Protein AF-A0A945JKQ5-F1 (afdb_monomer_lite)

Secondary structure (DSSP, 8-state):
----GGG---HHHHHHHTTTS-GGGSPPPHHHHTTTS-EEE--HHHHHHHHTT--EESB-GGG-BSS--TT--TT-EEEEEETTEEEEEEEEETTEEEEEEE---

Sequence (105 aa):
GPFDETGAISLESLESLVHSAPASAYLLAVETALDDIPALSLNAAQADHLRHGRPVRVQGPGGRTFVETGEMVEGSVLCAMAAGQPVALARLECGEIRPVRVLNL

Foldseek 3Di:
DLDDPVLDDDPVVVVVCVPDHDCVVNDDDPVSVCVVFAEWEDEPVCLVCVLVQHKAAQADPPGHGRGCPDPDDAQGWHFYDYPRHTAATFGCHPRITGGPGGDDD

Structure (mmCIF, N/CA/C/O backbone):
data_AF-A0A945JKQ5-F1
#
_entry.id   AF-A0A945JKQ5-F1
#
loop_
_atom_site.group_PDB
_atom_site.id
_atom_site.type_symbol
_atom_site.label_atom_id
_atom_site.label_alt_id
_atom_site.label_comp_id
_atom_site.label_asym_id
_atom_site.label_entity_id
_atom_site.label_seq_id
_atom_site.pdbx_PDB_ins_code
_atom_site.Cartn_x
_atom_site.Cartn_y
_atom_site.Cartn_z
_atom_site.occupancy
_atom_site.B_iso_or_equiv
_atom_site.auth_seq_id
_atom_site.auth_comp_id
_atom_site.auth_asym_id
_atom_site.auth_atom_id
_atom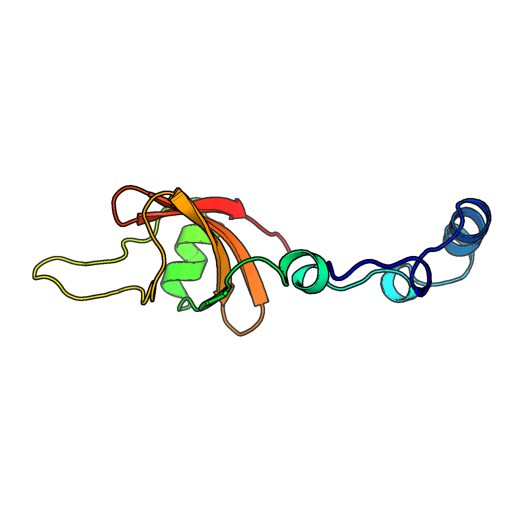_site.pdbx_PDB_model_num
ATOM 1 N N . GLY A 1 1 ? 12.008 12.136 -6.979 1.00 68.88 1 GLY A N 1
ATOM 2 C CA . GLY A 1 1 ? 11.264 10.903 -7.247 1.00 68.88 1 GLY A CA 1
ATOM 3 C C . GLY A 1 1 ? 12.222 9.851 -7.770 1.00 68.88 1 GLY A C 1
ATOM 4 O O . GLY A 1 1 ? 13.297 10.216 -8.233 1.00 68.88 1 GLY A O 1
ATOM 5 N N . PRO A 1 2 ? 11.842 8.577 -7.699 1.00 78.75 2 PRO A N 1
ATOM 6 C CA . PRO A 1 2 ? 12.733 7.435 -7.915 1.00 78.75 2 PRO A CA 1
ATOM 7 C C . PRO A 1 2 ? 12.941 7.060 -9.395 1.00 78.75 2 PRO A C 1
ATOM 9 O O . PRO A 1 2 ? 13.650 6.107 -9.697 1.00 78.75 2 PRO A O 1
ATOM 12 N N . PHE A 1 3 ? 12.334 7.811 -10.318 1.00 84.81 3 PHE A N 1
ATOM 13 C CA . PHE A 1 3 ? 12.540 7.688 -11.760 1.00 84.81 3 PHE A CA 1
ATOM 14 C C . PHE A 1 3 ? 13.374 8.870 -12.264 1.00 84.81 3 PHE A C 1
ATOM 16 O O . PHE A 1 3 ? 13.006 10.024 -12.027 1.00 84.81 3 PHE A O 1
ATOM 23 N N . ASP A 1 4 ? 14.460 8.583 -12.981 1.00 86.44 4 ASP A N 1
ATOM 24 C CA . ASP A 1 4 ? 15.353 9.575 -13.585 1.00 86.44 4 ASP A CA 1
ATOM 25 C C . ASP A 1 4 ? 15.694 9.232 -15.047 1.00 86.44 4 ASP A C 1
ATOM 27 O O . ASP A 1 4 ? 15.355 8.162 -15.557 1.00 86.44 4 ASP A O 1
ATOM 31 N N . GLU A 1 5 ? 16.349 10.169 -15.738 1.00 86.81 5 GLU A N 1
ATOM 32 C CA . GLU A 1 5 ? 16.727 10.022 -17.150 1.00 86.81 5 GLU A CA 1
ATOM 33 C C . GLU A 1 5 ? 17.727 8.878 -17.382 1.00 86.81 5 GLU A C 1
ATOM 35 O O . GLU A 1 5 ? 17.746 8.288 -18.460 1.00 86.81 5 GLU A O 1
ATOM 40 N N . THR A 1 6 ? 18.526 8.510 -16.375 1.00 86.38 6 THR A N 1
ATOM 41 C CA . THR A 1 6 ? 19.535 7.448 -16.507 1.00 86.38 6 THR A CA 1
ATOM 42 C C . THR A 1 6 ? 18.917 6.051 -16.534 1.00 86.38 6 THR A C 1
ATOM 44 O O . THR A 1 6 ? 19.470 5.154 -17.169 1.00 86.38 6 THR A O 1
ATOM 47 N N . GLY A 1 7 ? 17.755 5.875 -15.899 1.00 81.19 7 GLY A N 1
ATOM 48 C CA . GLY A 1 7 ? 16.967 4.640 -15.934 1.00 81.19 7 GLY A CA 1
ATOM 49 C C . GLY A 1 7 ? 15.984 4.536 -17.107 1.00 81.19 7 GLY A C 1
ATOM 50 O O . GLY A 1 7 ? 15.250 3.551 -17.196 1.00 81.19 7 GLY A O 1
ATOM 51 N N . ALA A 1 8 ? 15.922 5.536 -17.992 1.00 86.31 8 ALA A N 1
ATOM 52 C CA . ALA A 1 8 ? 14.963 5.564 -19.092 1.00 86.31 8 ALA A CA 1
ATOM 53 C C . ALA A 1 8 ? 15.372 4.638 -20.254 1.00 86.31 8 ALA A C 1
ATOM 55 O O . ALA A 1 8 ? 16.534 4.582 -20.654 1.00 86.31 8 ALA A O 1
ATOM 56 N N . ILE A 1 9 ? 14.391 3.955 -20.854 1.00 86.50 9 ILE A N 1
ATOM 57 C CA . ILE A 1 9 ? 14.566 3.187 -22.097 1.00 86.50 9 ILE A CA 1
ATOM 58 C C . ILE A 1 9 ? 13.861 3.879 -23.266 1.00 86.50 9 ILE A C 1
ATOM 60 O O . ILE A 1 9 ? 12.788 4.462 -23.102 1.00 86.50 9 ILE A O 1
ATOM 64 N N . SER A 1 10 ? 14.443 3.804 -24.466 1.00 87.19 10 SER A N 1
ATOM 65 C CA . SER A 1 10 ? 13.790 4.307 -25.679 1.00 87.19 10 SER A CA 1
ATOM 66 C C . SER A 1 10 ? 12.704 3.346 -26.175 1.00 87.19 10 SER A C 1
ATOM 68 O O . SER A 1 10 ? 12.761 2.140 -25.932 1.00 87.19 10 SER A O 1
ATOM 70 N N . LEU A 1 11 ? 11.731 3.869 -26.928 1.00 85.31 11 LEU A N 1
ATOM 71 C CA . LEU A 1 11 ? 10.694 3.044 -27.564 1.00 85.31 11 LEU A CA 1
ATOM 72 C C . LEU A 1 11 ? 11.275 2.057 -28.589 1.00 85.31 11 LEU A C 1
ATOM 74 O O . LEU A 1 11 ? 10.828 0.919 -28.653 1.00 85.31 11 LEU A O 1
ATOM 78 N N . GLU A 1 12 ? 12.310 2.457 -29.331 1.00 83.00 12 GLU A N 1
ATOM 79 C CA . GLU A 1 12 ? 13.035 1.562 -30.246 1.00 83.00 12 GLU A CA 1
ATOM 80 C C . GLU A 1 12 ? 13.687 0.391 -29.491 1.00 83.00 12 GLU A C 1
ATOM 82 O O . GLU A 1 12 ? 13.615 -0.759 -29.924 1.00 83.00 12 GLU A O 1
ATOM 87 N N . SER A 1 13 ? 14.254 0.655 -28.307 1.00 79.06 13 SER A N 1
ATOM 88 C CA . SER A 1 13 ? 14.793 -0.405 -27.448 1.00 79.06 13 SER A CA 1
ATOM 89 C C . SER A 1 13 ? 13.681 -1.336 -26.966 1.00 79.06 13 SER A C 1
ATOM 91 O O . SER A 1 13 ? 13.862 -2.550 -26.987 1.00 79.06 13 SER A O 1
ATOM 93 N N . LEU A 1 14 ? 12.513 -0.797 -26.596 1.00 81.06 14 LEU A N 1
ATOM 94 C CA . LEU A 1 14 ? 11.367 -1.582 -26.130 1.00 81.06 14 LEU A CA 1
ATOM 95 C C . LEU A 1 14 ? 10.887 -2.616 -27.163 1.00 81.06 14 LEU A C 1
ATOM 97 O O . LEU A 1 14 ? 10.609 -3.751 -26.780 1.00 81.06 14 LEU A O 1
ATOM 101 N N . GLU A 1 15 ? 10.836 -2.272 -28.455 1.00 78.81 15 GLU A N 1
ATOM 102 C CA . GLU A 1 15 ? 10.446 -3.218 -29.517 1.00 78.81 15 GLU A CA 1
ATOM 103 C C . GLU A 1 15 ? 11.391 -4.424 -29.590 1.00 78.81 15 GLU A C 1
ATOM 105 O O . GLU A 1 15 ? 10.946 -5.568 -29.706 1.00 78.81 15 GLU A O 1
ATOM 110 N N . SER A 1 16 ? 12.697 -4.193 -29.435 1.00 74.62 16 SER A N 1
ATOM 111 C CA . SER A 1 16 ? 13.694 -5.271 -29.436 1.00 74.62 16 SER A CA 1
ATOM 112 C C . SER A 1 16 ? 13.571 -6.204 -28.221 1.00 74.62 16 SER A C 1
ATOM 114 O O . SER A 1 16 ? 13.852 -7.405 -28.320 1.00 74.62 16 SER A O 1
ATOM 116 N N . LEU A 1 17 ? 13.099 -5.682 -27.083 1.00 74.50 17 LEU A N 1
ATOM 117 C CA . LEU A 1 17 ? 12.953 -6.423 -25.827 1.00 74.50 17 LEU A CA 1
ATOM 118 C C . LEU A 1 17 ? 11.810 -7.435 -25.859 1.00 74.50 17 LEU A C 1
ATOM 120 O O . LEU A 1 17 ? 11.929 -8.488 -25.235 1.00 74.50 17 LEU A O 1
ATOM 124 N N . VAL A 1 18 ? 10.762 -7.185 -26.651 1.00 68.69 18 VAL A N 1
ATOM 125 C CA . VAL A 1 18 ? 9.655 -8.139 -26.868 1.00 68.69 18 VAL A CA 1
ATOM 126 C C . VAL A 1 18 ? 10.162 -9.488 -27.398 1.00 68.69 18 VAL A C 1
ATOM 128 O O . VAL A 1 18 ? 9.519 -10.520 -27.201 1.00 68.69 18 VAL A O 1
ATOM 131 N N . HIS A 1 19 ? 11.316 -9.502 -28.068 1.00 68.00 19 HIS A N 1
ATOM 132 C CA . HIS A 1 19 ? 11.826 -10.672 -28.779 1.00 68.00 19 HIS A CA 1
ATOM 133 C C . HIS A 1 19 ? 13.107 -11.280 -28.188 1.00 68.00 19 HIS A C 1
ATOM 135 O O . HIS A 1 19 ? 13.549 -12.310 -28.695 1.00 68.00 19 HIS A O 1
ATOM 141 N N . SER A 1 20 ? 13.717 -10.686 -27.153 1.00 64.38 20 SER A N 1
ATOM 142 C CA . SER A 1 20 ? 15.108 -11.021 -26.788 1.00 64.38 20 SER A CA 1
ATOM 143 C C . SER A 1 20 ? 15.430 -11.150 -25.294 1.00 64.38 20 SER A C 1
ATOM 145 O O . SER A 1 20 ? 16.291 -11.962 -24.954 1.00 64.38 20 SER A O 1
ATOM 147 N N . ALA A 1 21 ? 14.763 -10.426 -24.389 1.00 60.41 21 ALA A N 1
ATOM 148 C CA . ALA A 1 21 ? 15.093 -10.437 -22.959 1.00 60.41 21 ALA A CA 1
ATOM 149 C C . ALA A 1 21 ? 13.832 -10.489 -22.078 1.00 60.41 21 ALA A C 1
ATOM 151 O O . ALA A 1 21 ? 12.789 -9.961 -22.463 1.00 60.41 21 ALA A O 1
ATOM 152 N N . PRO A 1 22 ? 13.892 -11.101 -20.879 1.00 67.81 22 PRO A N 1
ATOM 153 C CA . PRO A 1 22 ? 12.766 -11.071 -19.958 1.00 67.81 22 PRO A CA 1
ATOM 154 C C . PRO A 1 22 ? 12.501 -9.631 -19.504 1.00 67.81 22 PRO A C 1
ATOM 156 O O . PRO A 1 22 ? 13.405 -8.946 -19.028 1.00 67.81 22 PRO A O 1
ATOM 159 N N . ALA A 1 23 ? 11.244 -9.191 -19.613 1.00 68.31 23 ALA A N 1
ATOM 160 C CA . ALA A 1 23 ? 10.811 -7.833 -19.268 1.00 68.31 23 ALA A CA 1
ATOM 161 C C . ALA A 1 23 ? 11.226 -7.399 -17.849 1.00 68.31 23 ALA A C 1
ATOM 163 O O . ALA A 1 23 ? 11.461 -6.221 -17.603 1.00 68.31 23 ALA A O 1
ATOM 164 N N . SER A 1 24 ? 11.394 -8.352 -16.927 1.00 70.31 24 SER A N 1
ATOM 165 C CA . SER A 1 24 ? 11.861 -8.115 -15.558 1.00 70.31 24 SER A CA 1
ATOM 166 C C . SER A 1 24 ? 13.244 -7.464 -15.461 1.00 70.31 24 SER A C 1
ATOM 168 O O . SER A 1 24 ? 13.552 -6.890 -14.427 1.00 70.31 24 SER A O 1
ATOM 170 N N . ALA A 1 25 ? 14.081 -7.536 -16.502 1.00 74.62 25 ALA A N 1
ATOM 171 C CA . ALA A 1 25 ? 15.385 -6.865 -16.521 1.00 74.62 25 ALA A CA 1
ATOM 172 C C . ALA A 1 25 ? 15.283 -5.334 -16.678 1.00 74.62 25 ALA A C 1
ATOM 174 O O . ALA A 1 25 ? 16.260 -4.632 -16.439 1.00 74.62 25 ALA A O 1
ATOM 175 N N . TYR A 1 26 ? 14.108 -4.830 -17.068 1.00 77.19 26 TYR A N 1
ATOM 176 C CA . TYR A 1 26 ? 13.855 -3.414 -17.359 1.00 77.19 26 TYR A CA 1
ATOM 177 C C . TYR A 1 26 ? 12.712 -2.831 -16.521 1.00 77.19 26 TYR A C 1
ATOM 179 O O . TYR A 1 26 ? 12.359 -1.664 -16.678 1.00 77.19 26 TYR A O 1
ATOM 187 N N . LEU A 1 27 ? 12.116 -3.639 -15.641 1.00 83.19 27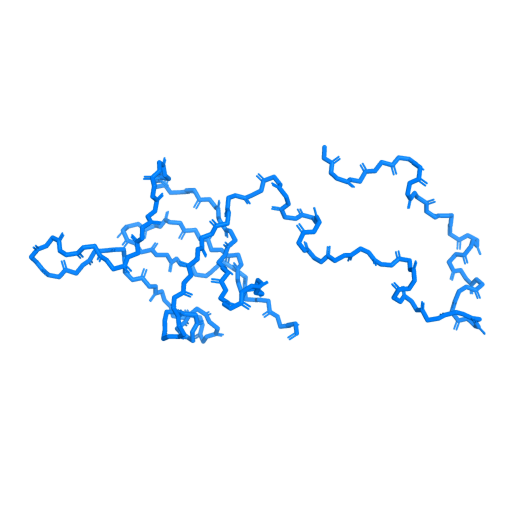 LEU A N 1
ATOM 188 C CA . LEU A 1 27 ? 11.058 -3.219 -14.733 1.00 83.19 27 LEU A CA 1
ATOM 189 C C . LEU A 1 27 ? 11.631 -3.037 -13.332 1.00 83.19 27 LEU A C 1
ATOM 191 O O . LEU A 1 27 ? 12.303 -3.919 -12.800 1.00 83.19 27 LEU A O 1
ATOM 195 N N . LEU A 1 28 ? 11.322 -1.894 -12.730 1.00 83.31 28 LEU A N 1
ATOM 196 C CA . LEU A 1 28 ? 11.571 -1.656 -11.316 1.00 83.31 28 LEU A CA 1
ATOM 197 C C . LEU A 1 28 ? 10.442 -2.265 -10.482 1.00 83.31 28 LEU A C 1
ATOM 199 O O . LEU A 1 28 ? 9.324 -2.469 -10.964 1.00 83.31 28 LEU A O 1
ATOM 203 N N . ALA A 1 29 ? 10.751 -2.557 -9.222 1.00 81.75 29 ALA A N 1
ATOM 204 C CA . ALA A 1 29 ? 9.771 -3.056 -8.273 1.00 81.75 29 ALA A CA 1
ATOM 205 C C . ALA A 1 29 ? 8.674 -1.999 -8.040 1.00 81.75 29 ALA A C 1
ATOM 207 O O . ALA A 1 29 ? 8.922 -0.795 -8.139 1.00 81.75 29 ALA A O 1
ATOM 208 N N . VAL A 1 30 ? 7.449 -2.428 -7.728 1.00 78.56 30 VAL A N 1
ATOM 209 C CA . VAL A 1 30 ? 6.326 -1.494 -7.506 1.00 78.56 30 VAL A CA 1
ATOM 210 C C . VAL A 1 30 ? 6.617 -0.575 -6.318 1.00 78.56 30 VAL A C 1
ATOM 212 O O . VAL A 1 30 ? 6.254 0.597 -6.340 1.00 78.56 30 VAL A O 1
ATOM 215 N N . GLU A 1 31 ? 7.343 -1.084 -5.328 1.00 79.44 31 GLU A N 1
ATOM 216 C CA . GLU A 1 31 ? 7.860 -0.372 -4.164 1.00 79.44 31 GLU A CA 1
ATOM 217 C C . GLU A 1 31 ? 8.673 0.860 -4.558 1.00 79.44 31 GLU A C 1
ATOM 219 O O . GLU A 1 31 ? 8.572 1.883 -3.890 1.00 79.44 31 GLU A O 1
ATOM 224 N N . THR A 1 32 ? 9.411 0.804 -5.672 1.00 75.00 32 THR A N 1
ATOM 225 C CA . THR A 1 32 ? 10.175 1.949 -6.167 1.00 75.00 32 THR A CA 1
ATOM 226 C C . THR A 1 32 ? 9.248 3.113 -6.481 1.00 75.00 32 THR A C 1
ATOM 228 O O . THR A 1 32 ? 9.523 4.219 -6.056 1.00 75.00 32 THR A O 1
ATOM 231 N N . ALA A 1 33 ? 8.100 2.892 -7.126 1.00 74.69 33 ALA A N 1
ATOM 232 C CA . ALA A 1 33 ? 7.137 3.967 -7.383 1.00 74.69 33 ALA A CA 1
ATOM 233 C C . ALA A 1 33 ? 6.443 4.497 -6.111 1.00 74.69 33 ALA A C 1
ATOM 235 O O . ALA A 1 33 ? 5.820 5.558 -6.155 1.00 74.69 33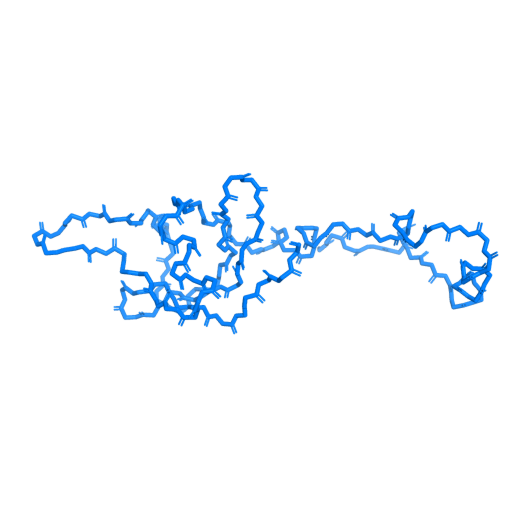 ALA A O 1
ATOM 236 N N . LEU A 1 34 ? 6.519 3.755 -5.003 1.00 81.69 34 LEU A N 1
ATOM 237 C CA . LEU A 1 34 ? 5.854 4.057 -3.736 1.00 81.69 34 LEU A CA 1
ATOM 238 C C . LEU A 1 34 ? 6.796 4.654 -2.679 1.00 81.69 34 LEU A C 1
ATOM 240 O O . LEU A 1 34 ? 6.350 4.867 -1.558 1.00 81.69 34 LEU A O 1
ATOM 244 N N . ASP A 1 35 ? 8.052 4.951 -3.024 1.00 79.69 35 ASP A N 1
ATOM 245 C CA . ASP A 1 35 ? 9.073 5.447 -2.084 1.00 79.69 35 ASP A CA 1
ATOM 246 C C . ASP A 1 35 ? 8.679 6.772 -1.397 1.00 79.69 35 ASP A C 1
ATOM 248 O O . ASP A 1 35 ? 8.951 6.986 -0.220 1.00 79.69 35 ASP A O 1
ATOM 252 N N . ASP A 1 36 ? 7.933 7.632 -2.099 1.00 83.56 36 ASP A N 1
ATOM 253 C CA . ASP A 1 36 ? 7.437 8.908 -1.564 1.00 83.56 36 ASP A CA 1
ATOM 254 C C . ASP A 1 36 ? 6.145 8.754 -0.710 1.00 83.56 36 ASP A C 1
ATOM 256 O O . ASP A 1 36 ? 5.607 9.746 -0.209 1.00 83.56 36 ASP A O 1
ATOM 260 N N . ILE A 1 37 ? 5.605 7.534 -0.542 1.00 86.06 37 ILE A N 1
ATOM 261 C CA . ILE A 1 37 ? 4.366 7.250 0.209 1.00 86.06 37 ILE A CA 1
ATOM 262 C C . ILE A 1 37 ? 4.702 6.497 1.507 1.00 86.06 37 ILE A C 1
ATOM 264 O O . ILE A 1 37 ? 5.377 5.469 1.467 1.00 86.06 37 ILE A O 1
ATOM 268 N N . PRO A 1 38 ? 4.178 6.920 2.675 1.00 89.75 38 PRO A N 1
ATOM 269 C CA . PRO A 1 38 ? 4.478 6.253 3.937 1.00 89.75 38 PRO A CA 1
ATOM 270 C C . PRO A 1 38 ? 3.983 4.802 3.946 1.00 89.75 38 PRO A C 1
ATOM 272 O O . PRO A 1 38 ? 2.822 4.510 3.635 1.00 89.75 38 PRO A O 1
ATOM 275 N N . ALA A 1 39 ? 4.868 3.892 4.347 1.00 91.25 39 ALA A N 1
ATOM 276 C CA . ALA A 1 39 ? 4.565 2.478 4.492 1.00 91.25 39 ALA A CA 1
ATOM 277 C C . ALA A 1 39 ? 4.003 2.166 5.889 1.00 91.25 39 ALA A C 1
ATOM 279 O O . ALA A 1 39 ? 4.603 2.504 6.908 1.00 91.25 39 ALA A O 1
ATOM 280 N N . LEU A 1 40 ? 2.871 1.465 5.939 1.00 93.06 40 LEU A N 1
ATOM 281 C CA . LEU A 1 40 ? 2.225 1.001 7.163 1.00 93.06 40 LEU A CA 1
ATOM 282 C C . LEU A 1 40 ? 2.299 -0.521 7.243 1.00 93.06 40 LEU A C 1
ATOM 284 O O . LEU A 1 40 ? 1.716 -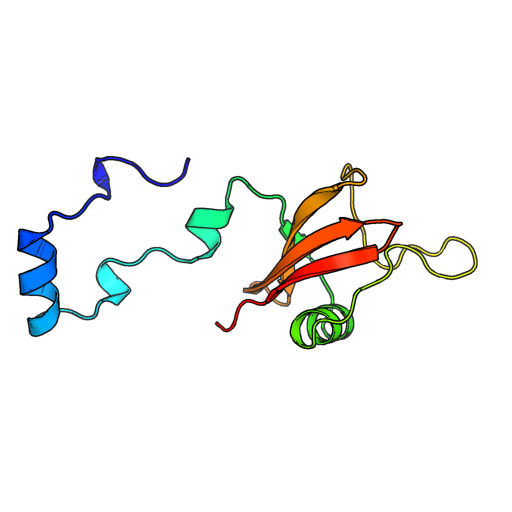1.222 6.417 1.00 93.06 40 LEU A O 1
ATOM 288 N N . SER A 1 41 ? 2.972 -1.036 8.269 1.00 93.44 41 SER A N 1
ATOM 289 C CA . SER A 1 41 ? 3.075 -2.479 8.498 1.00 93.44 41 SER A CA 1
ATOM 290 C C . SER A 1 41 ? 1.813 -3.028 9.162 1.00 93.44 41 SER A C 1
ATOM 292 O O . SER A 1 41 ? 1.422 -2.590 10.242 1.00 93.44 41 SER A O 1
ATOM 294 N N . LEU A 1 42 ? 1.195 -4.019 8.526 1.00 93.25 42 LEU A N 1
ATOM 295 C CA . LEU A 1 42 ? -0.000 -4.706 8.999 1.00 93.25 42 LEU A CA 1
ATOM 296 C C . LEU A 1 42 ? 0.298 -6.166 9.331 1.00 93.25 42 LEU A C 1
ATOM 298 O O . LEU A 1 42 ? 1.140 -6.821 8.710 1.00 93.25 42 LEU A O 1
ATOM 302 N N . ASN A 1 43 ? -0.450 -6.707 10.291 1.00 93.88 43 ASN A N 1
ATOM 303 C CA . ASN A 1 43 ? -0.444 -8.144 10.544 1.00 93.88 43 ASN A CA 1
ATOM 304 C C . ASN A 1 43 ? -1.252 -8.909 9.477 1.00 93.88 43 ASN A C 1
ATOM 306 O O . ASN A 1 43 ? -1.985 -8.324 8.678 1.00 93.88 43 ASN A O 1
ATOM 310 N N . ALA A 1 44 ? -1.151 -10.241 9.489 1.00 93.44 44 ALA A N 1
ATOM 311 C CA . ALA A 1 44 ? -1.785 -11.096 8.485 1.00 93.44 44 ALA A CA 1
ATOM 312 C C . ALA A 1 44 ? -3.313 -10.916 8.392 1.00 93.44 44 ALA A C 1
ATOM 314 O O . ALA A 1 44 ? -3.851 -10.872 7.291 1.00 93.44 44 ALA A O 1
ATOM 315 N N . ALA A 1 45 ? -4.009 -10.765 9.524 1.00 93.62 45 ALA A N 1
ATOM 316 C CA . ALA A 1 45 ? -5.465 -10.611 9.541 1.00 93.62 45 ALA A CA 1
ATOM 317 C C . ALA A 1 45 ? -5.911 -9.239 9.006 1.00 93.62 45 ALA A C 1
ATOM 319 O O . ALA A 1 45 ? -6.889 -9.134 8.270 1.00 93.62 45 ALA A O 1
ATOM 320 N N . GLN A 1 46 ? -5.174 -8.180 9.346 1.00 94.50 46 GLN A N 1
ATOM 321 C CA . GLN A 1 46 ? -5.418 -6.827 8.838 1.00 94.50 46 GLN A CA 1
ATOM 322 C C . GLN A 1 46 ? -5.156 -6.744 7.332 1.00 94.50 46 GLN A C 1
ATOM 324 O O . GLN A 1 46 ? -5.952 -6.170 6.590 1.00 94.50 46 GLN A O 1
ATOM 329 N N . ALA A 1 47 ? -4.064 -7.357 6.875 1.00 94.19 47 ALA A N 1
ATOM 330 C CA . ALA A 1 47 ? -3.741 -7.451 5.460 1.00 94.19 47 ALA A CA 1
ATOM 331 C C . ALA A 1 47 ? -4.818 -8.222 4.685 1.00 94.19 47 ALA A C 1
ATOM 333 O O . ALA A 1 47 ? -5.230 -7.785 3.613 1.00 94.19 47 ALA A O 1
ATOM 334 N N . ASP A 1 48 ? -5.315 -9.330 5.241 1.00 94.94 48 ASP A N 1
ATOM 335 C CA . ASP A 1 48 ? -6.390 -10.116 4.634 1.00 94.94 48 ASP A CA 1
ATOM 336 C C . ASP A 1 48 ? -7.689 -9.311 4.486 1.00 94.94 48 ASP A C 1
ATOM 338 O O . ASP A 1 48 ? -8.322 -9.343 3.431 1.00 94.94 48 ASP A O 1
ATOM 342 N N . HIS A 1 49 ? -8.049 -8.504 5.488 1.00 95.38 49 HIS A N 1
ATOM 343 C CA . HIS A 1 49 ? -9.167 -7.571 5.361 1.00 95.38 49 HIS A CA 1
ATOM 344 C C . HIS A 1 49 ? -8.986 -6.612 4.184 1.00 95.38 49 HIS A C 1
ATOM 346 O O . HIS A 1 49 ? -9.884 -6.527 3.343 1.00 95.38 49 HIS A O 1
ATOM 352 N N . LEU A 1 50 ? -7.830 -5.949 4.077 1.00 94.75 50 LEU A N 1
ATOM 353 C CA . LEU A 1 50 ? -7.585 -5.015 2.977 1.00 94.75 50 LEU A CA 1
ATOM 354 C C . LEU A 1 50 ? -7.605 -5.707 1.609 1.00 94.75 50 LEU A C 1
ATOM 356 O O . LEU A 1 50 ? -8.194 -5.155 0.680 1.00 94.75 50 LEU A O 1
ATOM 360 N N . ARG A 1 51 ? -7.046 -6.921 1.483 1.00 93.88 51 ARG A N 1
ATOM 361 C CA . ARG A 1 51 ? -7.097 -7.714 0.235 1.00 93.88 51 ARG A CA 1
ATOM 362 C C . ARG A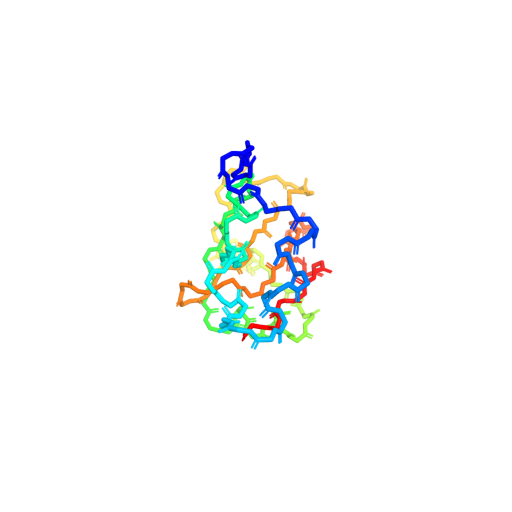 1 51 ? -8.524 -7.988 -0.225 1.00 93.88 51 ARG A C 1
ATOM 364 O O . ARG A 1 51 ? -8.804 -7.967 -1.418 1.00 93.88 51 ARG A O 1
ATOM 371 N N . HIS A 1 52 ? -9.435 -8.182 0.723 1.00 94.12 52 HIS A N 1
ATOM 372 C CA . HIS A 1 52 ? -10.857 -8.385 0.459 1.00 94.12 52 HIS A CA 1
ATOM 373 C C . HIS A 1 52 ? -11.665 -7.075 0.412 1.00 94.12 52 HIS A C 1
ATOM 375 O O . HIS A 1 52 ? -12.895 -7.111 0.489 1.00 94.12 52 HIS A O 1
ATOM 381 N N . GLY A 1 53 ? -11.003 -5.916 0.319 1.00 92.69 53 GLY A N 1
ATOM 382 C CA . GLY A 1 53 ? -11.653 -4.606 0.237 1.00 92.69 53 GLY A CA 1
ATOM 383 C C . GLY A 1 53 ? -12.304 -4.139 1.543 1.00 92.69 53 GLY A C 1
ATOM 384 O O . GLY A 1 53 ? -13.089 -3.192 1.534 1.00 92.69 53 GLY A O 1
ATOM 385 N N . ARG A 1 54 ? -12.011 -4.794 2.672 1.00 96.00 54 ARG A N 1
ATOM 386 C CA . ARG A 1 54 ? -12.583 -4.466 3.983 1.00 96.00 54 ARG A CA 1
ATOM 387 C C . ARG A 1 54 ? -11.672 -3.491 4.727 1.00 96.00 54 ARG A C 1
ATOM 389 O O . ARG A 1 54 ? -10.463 -3.708 4.753 1.00 96.00 54 ARG A O 1
ATOM 396 N N . PRO A 1 55 ? -12.224 -2.449 5.366 1.00 95.06 55 PRO A N 1
ATOM 397 C CA . PRO A 1 55 ? -11.427 -1.503 6.132 1.00 95.06 55 PRO A CA 1
ATOM 398 C C . PRO A 1 55 ? -10.880 -2.124 7.424 1.00 95.06 55 PRO A C 1
ATOM 400 O O . PRO A 1 55 ? -11.458 -3.060 7.986 1.00 95.06 55 PRO A O 1
ATOM 403 N N . VAL A 1 56 ? -9.779 -1.566 7.925 1.00 95.50 56 VAL A N 1
ATOM 404 C CA . VAL A 1 56 ? -9.157 -1.956 9.199 1.00 95.50 56 VAL A CA 1
ATOM 405 C C . VAL A 1 56 ? -9.248 -0.793 10.179 1.00 95.50 56 VAL A C 1
ATOM 407 O O . VAL A 1 56 ? -8.766 0.295 9.897 1.00 95.50 56 VAL A O 1
ATOM 410 N N . ARG A 1 57 ? -9.839 -1.005 11.357 1.00 94.12 57 ARG A N 1
ATOM 411 C CA . ARG A 1 57 ? -9.918 0.040 12.390 1.00 94.12 57 ARG A CA 1
ATOM 412 C C . ARG A 1 57 ? -8.558 0.312 13.018 1.00 94.12 57 ARG A C 1
ATOM 414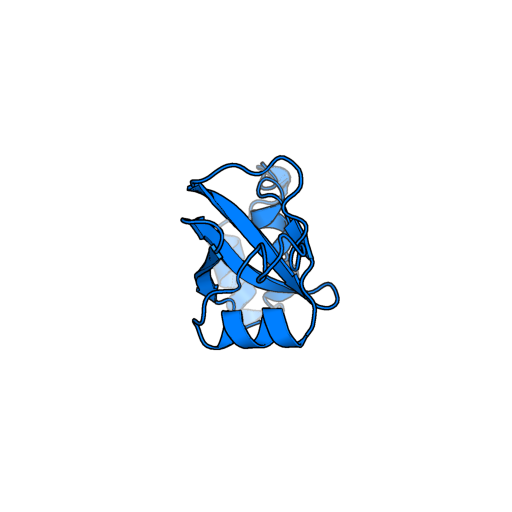 O O . ARG A 1 57 ? -7.850 -0.629 13.374 1.00 94.12 57 ARG A O 1
ATOM 421 N N . VAL A 1 58 ? -8.249 1.590 13.222 1.00 92.88 58 VAL A N 1
ATOM 422 C CA . VAL A 1 58 ? -7.018 2.030 13.893 1.00 92.88 58 VAL A CA 1
ATOM 423 C C . VAL A 1 58 ? -7.095 1.796 15.398 1.00 92.88 58 VAL A C 1
ATOM 425 O O . VAL A 1 58 ? -6.129 1.338 16.006 1.00 92.88 58 VAL A O 1
ATOM 428 N N . GLN A 1 59 ? -8.262 2.039 15.998 1.00 90.69 59 GLN A N 1
ATOM 429 C CA . GLN A 1 59 ? -8.507 1.843 17.426 1.00 90.69 59 GLN A CA 1
ATOM 430 C C . GLN A 1 59 ? -9.731 0.956 17.677 1.00 90.69 59 GLN A C 1
ATOM 432 O O . GLN A 1 59 ? -10.732 0.997 16.958 1.00 90.69 59 GLN A O 1
ATOM 437 N N . GLY A 1 60 ? -9.637 0.135 18.717 1.00 86.00 60 GLY A N 1
ATOM 438 C CA . GLY A 1 60 ? -10.708 -0.705 19.227 1.00 86.00 60 GLY A CA 1
ATOM 439 C C . GLY A 1 60 ? -11.453 -0.089 20.414 1.00 86.00 60 GLY A C 1
ATOM 440 O O . GLY A 1 60 ? -11.081 0.972 20.923 1.00 86.00 60 GLY A O 1
ATOM 441 N N . PRO A 1 61 ? -12.494 -0.782 20.908 1.00 82.62 61 PRO A N 1
ATOM 442 C CA . PRO A 1 61 ? -13.195 -0.389 22.125 1.00 82.62 61 PRO A CA 1
ATOM 443 C C . PRO A 1 61 ? -12.223 -0.215 23.301 1.00 82.62 61 PRO A C 1
ATOM 445 O O . PRO A 1 61 ? -11.321 -1.033 23.496 1.00 82.62 61 PRO A O 1
ATOM 448 N N . GLY A 1 62 ? -12.409 0.850 24.083 1.00 84.56 62 GLY A N 1
ATOM 449 C CA . GLY A 1 62 ? -11.545 1.161 25.227 1.00 84.56 62 GLY A CA 1
ATOM 450 C C . GLY A 1 62 ? -10.197 1.795 24.865 1.00 84.56 62 GLY A C 1
ATOM 451 O O . GLY A 1 62 ? -9.275 1.722 25.668 1.00 84.56 62 GLY A O 1
ATOM 452 N N . GLY A 1 63 ? -10.057 2.385 23.669 1.00 81.94 63 GLY A N 1
ATOM 453 C CA . GLY A 1 63 ? -8.856 3.137 23.273 1.00 81.94 63 GLY A CA 1
ATOM 454 C C . GLY A 1 63 ? -7.644 2.266 22.936 1.00 81.94 63 GLY A C 1
ATOM 455 O O . GLY A 1 63 ? -6.526 2.765 22.853 1.00 81.94 63 GLY A O 1
ATOM 456 N N . ARG A 1 64 ? -7.844 0.957 22.748 1.00 85.38 64 ARG A N 1
ATOM 457 C CA . ARG A 1 64 ? -6.772 0.036 22.356 1.00 85.38 64 ARG A CA 1
ATOM 458 C C . ARG A 1 64 ? -6.360 0.307 20.912 1.00 85.38 64 ARG A C 1
ATOM 460 O O . ARG A 1 64 ? -7.180 0.148 20.014 1.00 85.38 64 ARG A O 1
ATOM 467 N N . THR A 1 65 ? -5.101 0.652 20.678 1.00 88.12 65 THR A N 1
ATOM 468 C CA . THR A 1 65 ? -4.553 0.807 19.324 1.00 88.12 65 THR A CA 1
ATOM 469 C C . THR A 1 65 ? -4.377 -0.563 18.665 1.00 88.12 65 THR A C 1
ATOM 471 O O . THR A 1 65 ? -3.739 -1.452 19.225 1.00 88.12 65 THR A O 1
ATOM 474 N N . PHE A 1 66 ? -4.976 -0.749 17.490 1.00 88.00 66 PHE A N 1
ATOM 475 C CA . PHE A 1 66 ? -4.823 -1.947 16.658 1.00 88.00 66 PHE A CA 1
ATOM 476 C C . PHE A 1 66 ? -3.827 -1.745 15.519 1.00 88.00 66 PHE A C 1
ATOM 478 O O . PHE A 1 66 ? -3.215 -2.712 15.069 1.00 88.00 66 PHE A O 1
ATOM 485 N N . VAL A 1 67 ? -3.688 -0.509 15.046 1.00 89.56 67 VAL A N 1
ATOM 486 C CA . VAL A 1 67 ? -2.783 -0.125 13.965 1.00 89.56 67 VAL A CA 1
ATOM 487 C C . VAL A 1 67 ? -2.023 1.112 14.413 1.00 89.56 67 VAL A C 1
ATOM 489 O O . VAL A 1 67 ? -2.636 2.097 14.816 1.00 89.56 67 VAL A O 1
ATOM 492 N N . GLU A 1 68 ? -0.698 1.070 14.348 1.00 87.88 68 GLU A N 1
ATOM 493 C CA . GLU A 1 68 ? 0.133 2.230 14.658 1.00 87.88 68 GLU A CA 1
ATOM 494 C C . GLU A 1 68 ? 0.236 3.130 13.428 1.00 87.88 68 GLU A C 1
ATOM 496 O O . GLU A 1 68 ? 0.983 2.849 12.499 1.00 87.88 68 GLU A O 1
ATOM 501 N N . THR A 1 69 ? -0.539 4.213 13.411 1.00 83.62 69 THR A N 1
ATOM 502 C CA . THR A 1 69 ? -0.553 5.182 12.305 1.00 83.62 69 THR A CA 1
ATOM 503 C C . THR A 1 69 ? 0.479 6.302 12.462 1.00 83.62 69 THR A C 1
ATOM 505 O O . THR A 1 69 ? 0.532 7.189 11.622 1.00 83.62 69 THR A O 1
ATOM 508 N N . GLY A 1 70 ? 1.301 6.299 13.517 1.00 83.69 70 GLY A N 1
ATOM 509 C CA . GLY A 1 70 ? 2.334 7.321 13.733 1.00 83.69 70 GLY A CA 1
ATOM 510 C C . GLY A 1 70 ? 1.784 8.753 13.660 1.00 83.69 70 GLY A C 1
ATOM 511 O O . GLY A 1 70 ? 0.787 9.070 14.305 1.00 83.69 70 GLY A O 1
ATOM 512 N N . GLU A 1 71 ? 2.424 9.600 12.851 1.00 82.38 71 GLU A N 1
ATOM 513 C CA . GLU A 1 71 ? 2.052 11.011 12.629 1.00 82.38 71 GLU A CA 1
ATOM 514 C C . GLU A 1 71 ? 1.020 11.214 11.502 1.00 82.38 71 GLU A C 1
ATOM 516 O O . GLU A 1 71 ? 0.784 12.336 11.052 1.00 82.38 71 GLU A O 1
ATOM 521 N N . MET A 1 72 ? 0.405 10.138 11.009 1.00 87.06 72 MET A N 1
ATOM 522 C CA . MET A 1 72 ? -0.559 10.226 9.915 1.00 87.06 72 MET A CA 1
ATOM 523 C C . MET A 1 72 ? -1.843 10.910 10.374 1.00 87.06 72 MET A C 1
ATOM 525 O O . MET A 1 72 ? -2.360 10.655 11.464 1.00 87.06 72 MET A O 1
ATOM 529 N N . VAL A 1 73 ? -2.386 11.748 9.497 1.00 88.94 73 VAL A N 1
ATOM 530 C CA . VAL A 1 73 ? -3.614 12.500 9.746 1.00 88.94 73 VAL A CA 1
ATOM 531 C C . VAL A 1 73 ? -4.759 11.950 8.904 1.00 88.94 73 VAL A C 1
ATOM 533 O O . VAL A 1 73 ? -4.571 11.200 7.946 1.00 88.94 73 VAL A O 1
ATOM 536 N N . GLU A 1 74 ? -5.975 12.329 9.274 1.00 91.62 74 GLU A N 1
ATOM 537 C CA . GLU A 1 74 ? -7.169 12.058 8.480 1.00 91.62 74 GLU A CA 1
ATOM 538 C C . GLU A 1 74 ? -6.957 12.505 7.018 1.00 91.62 74 GLU A C 1
ATOM 540 O O . GLU A 1 74 ? -6.544 13.634 6.749 1.00 91.62 74 GLU A O 1
ATOM 545 N N . GLY A 1 75 ? -7.215 11.604 6.071 1.00 92.19 75 GLY A N 1
ATOM 546 C CA . GLY A 1 75 ? -6.997 11.807 4.638 1.00 92.19 75 GLY A CA 1
ATOM 547 C C . GLY A 1 75 ? -5.617 11.388 4.116 1.00 92.19 75 GLY A C 1
ATOM 548 O O . GLY A 1 75 ? -5.445 11.322 2.896 1.00 92.19 75 GLY A O 1
ATOM 549 N N . SER A 1 76 ? -4.648 11.055 4.979 1.00 92.88 76 SER A N 1
ATOM 550 C CA . SER A 1 76 ? -3.322 10.588 4.548 1.00 92.88 76 SER A CA 1
ATOM 551 C C . SER A 1 76 ? -3.408 9.290 3.737 1.00 92.88 76 SER A C 1
ATOM 553 O O . SER A 1 76 ? -4.043 8.319 4.159 1.00 92.88 76 SER A O 1
ATOM 555 N N . VAL A 1 77 ? -2.738 9.266 2.581 1.00 93.62 77 VAL A N 1
ATOM 556 C CA . VAL A 1 77 ? -2.562 8.071 1.741 1.00 93.62 77 VAL A CA 1
ATOM 557 C C . VAL A 1 77 ? -1.308 7.323 2.179 1.00 93.62 77 VAL A C 1
ATOM 559 O O . VAL A 1 77 ? -0.303 7.939 2.524 1.00 93.62 77 VAL A O 1
ATOM 562 N N . LEU A 1 78 ? -1.381 5.997 2.166 1.00 94.00 78 LEU A N 1
ATOM 563 C CA . LEU A 1 78 ? -0.339 5.112 2.665 1.00 94.00 78 LEU A CA 1
ATOM 564 C C . LEU A 1 78 ? -0.243 3.824 1.851 1.00 94.00 78 LEU A C 1
ATOM 566 O O . LEU A 1 78 ? -1.221 3.377 1.242 1.00 94.00 78 LEU A O 1
ATOM 570 N N . CYS A 1 79 ? 0.928 3.202 1.892 1.00 94.38 79 CYS A N 1
ATOM 571 C CA . CYS A 1 79 ? 1.139 1.861 1.373 1.00 94.38 79 CYS A CA 1
ATOM 572 C C . CYS A 1 79 ? 1.000 0.850 2.515 1.00 94.38 79 CYS A C 1
ATOM 574 O O . CYS A 1 79 ? 1.797 0.839 3.449 1.00 94.38 79 CYS A O 1
ATOM 576 N N . ALA A 1 80 ? -0.022 0.003 2.470 1.00 94.62 80 ALA A N 1
ATOM 577 C CA . ALA A 1 80 ? -0.191 -1.085 3.419 1.00 94.62 80 ALA A CA 1
ATOM 578 C C . ALA A 1 80 ? 0.747 -2.242 3.057 1.00 94.62 80 ALA A C 1
ATOM 580 O O . ALA A 1 80 ? 0.626 -2.823 1.979 1.00 94.62 80 ALA A O 1
ATOM 581 N N . MET A 1 81 ? 1.635 -2.602 3.978 1.00 94.69 81 MET A N 1
ATOM 582 C CA . MET A 1 81 ? 2.636 -3.657 3.830 1.00 94.69 81 MET A CA 1
ATOM 583 C C . MET A 1 81 ? 2.302 -4.837 4.741 1.00 94.69 81 MET A C 1
ATOM 585 O O . MET A 1 81 ? 1.878 -4.645 5.880 1.00 94.69 81 MET A O 1
ATOM 589 N N . ALA A 1 82 ? 2.550 -6.064 4.293 1.00 93.88 82 ALA A N 1
ATOM 590 C CA . ALA A 1 82 ? 2.481 -7.254 5.136 1.00 93.88 82 ALA A CA 1
ATOM 591 C C . ALA A 1 82 ? 3.587 -8.235 4.752 1.00 93.88 82 ALA A C 1
ATOM 593 O O . ALA A 1 82 ? 3.787 -8.508 3.573 1.00 93.88 82 ALA A O 1
ATOM 594 N N . ALA A 1 83 ? 4.304 -8.766 5.747 1.00 90.00 83 ALA A N 1
ATOM 595 C CA . ALA A 1 83 ? 5.426 -9.690 5.535 1.00 90.00 83 ALA A CA 1
ATOM 596 C C . ALA A 1 83 ? 6.471 -9.183 4.510 1.00 90.00 83 ALA A C 1
ATOM 598 O O . ALA A 1 83 ? 7.040 -9.966 3.758 1.00 90.00 83 ALA A O 1
ATOM 599 N N . GLY A 1 84 ? 6.711 -7.867 4.472 1.00 88.50 84 GLY A N 1
ATOM 600 C CA . GLY A 1 84 ? 7.662 -7.242 3.547 1.00 88.50 84 GLY A CA 1
ATOM 601 C C . GLY A 1 84 ? 7.139 -7.011 2.126 1.00 88.50 84 GLY A C 1
ATOM 602 O O . GLY A 1 84 ? 7.902 -6.532 1.299 1.00 88.50 84 GLY A O 1
ATOM 603 N N . GLN A 1 85 ? 5.866 -7.305 1.841 1.00 90.56 85 GLN A N 1
ATOM 604 C CA . GLN A 1 85 ? 5.257 -7.091 0.525 1.00 90.56 85 GLN A CA 1
ATOM 605 C C . GLN A 1 85 ? 4.130 -6.049 0.585 1.00 90.56 85 GLN A C 1
ATOM 607 O O . GLN A 1 85 ? 3.352 -6.048 1.548 1.00 90.56 85 GLN A O 1
ATOM 612 N N . PRO A 1 86 ? 3.994 -5.184 -0.433 1.00 92.00 86 PRO A N 1
ATOM 613 C CA . PRO A 1 86 ? 2.894 -4.238 -0.521 1.00 92.00 86 PRO A CA 1
ATOM 614 C C . PRO A 1 86 ? 1.585 -4.961 -0.862 1.00 92.00 86 PRO A C 1
ATOM 616 O O . PRO A 1 86 ? 1.511 -5.798 -1.757 1.00 92.00 86 PRO A O 1
ATOM 619 N N . VAL A 1 87 ? 0.533 -4.640 -0.115 1.00 94.56 87 VAL A N 1
ATOM 620 C CA . VAL A 1 87 ? -0.782 -5.296 -0.188 1.00 94.56 87 VAL A CA 1
ATOM 621 C C . VAL A 1 87 ? -1.829 -4.375 -0.801 1.00 94.56 87 VAL A C 1
ATOM 623 O O . VAL A 1 87 ? -2.667 -4.816 -1.587 1.00 94.56 87 VAL A O 1
ATOM 626 N N . ALA A 1 88 ? -1.824 -3.098 -0.427 1.00 95.06 88 ALA A N 1
ATOM 627 C CA . ALA A 1 88 ? -2.790 -2.129 -0.926 1.00 95.06 88 ALA A CA 1
ATOM 628 C C . ALA A 1 88 ? -2.290 -0.696 -0.748 1.00 95.06 88 ALA A C 1
ATOM 630 O O . ALA A 1 88 ? -1.628 -0.380 0.235 1.00 95.06 88 ALA A O 1
ATOM 631 N N . LEU A 1 89 ? -2.711 0.197 -1.638 1.00 94.94 89 LEU A N 1
ATOM 632 C CA . LEU A 1 89 ? -2.794 1.616 -1.321 1.00 94.94 89 LEU A CA 1
ATOM 633 C C . LEU A 1 89 ? -4.059 1.852 -0.510 1.00 94.94 89 LEU A C 1
ATOM 635 O O . LEU A 1 89 ? -5.156 1.443 -0.910 1.00 94.94 89 LEU A O 1
ATOM 639 N N . ALA A 1 90 ? -3.907 2.523 0.620 1.00 96.06 90 ALA A N 1
ATOM 640 C CA . ALA A 1 90 ? -4.991 2.801 1.537 1.00 96.06 90 ALA A CA 1
ATOM 641 C C . ALA A 1 90 ? -4.991 4.268 1.960 1.00 96.06 90 ALA A C 1
ATOM 643 O O . ALA A 1 90 ? -4.027 5.003 1.746 1.00 96.06 90 ALA A O 1
ATOM 644 N N . ARG A 1 91 ? -6.099 4.697 2.550 1.00 96.25 91 ARG A N 1
ATOM 645 C CA . ARG A 1 91 ? -6.251 6.032 3.115 1.00 96.25 91 ARG A CA 1
ATOM 646 C C . ARG A 1 91 ? -6.795 5.929 4.527 1.00 96.25 91 ARG A C 1
ATOM 648 O O . ARG A 1 91 ? -7.657 5.090 4.791 1.00 96.25 91 ARG A O 1
ATOM 655 N N . LEU A 1 92 ? -6.269 6.757 5.420 1.00 95.31 92 LEU A N 1
ATOM 656 C CA . LEU A 1 92 ? -6.809 6.905 6.763 1.00 95.31 92 LEU A CA 1
ATOM 657 C C . LEU A 1 92 ? -8.070 7.773 6.688 1.00 95.31 92 LEU A C 1
ATOM 659 O O . LEU A 1 92 ? -7.981 8.951 6.358 1.00 95.31 92 LEU A O 1
ATOM 663 N N . GLU A 1 93 ? -9.231 7.184 6.954 1.00 95.06 93 GLU A N 1
ATOM 664 C CA . GLU A 1 93 ? -10.525 7.867 6.972 1.00 95.06 93 GLU A CA 1
ATOM 665 C C . GLU A 1 93 ? -11.369 7.411 8.170 1.00 95.06 93 GLU A C 1
ATOM 667 O O . GLU A 1 93 ? -11.600 6.218 8.365 1.00 95.06 93 GLU A O 1
ATOM 672 N N . CYS A 1 94 ? -11.884 8.356 8.950 1.00 90.62 94 CYS A N 1
ATOM 673 C CA . CYS A 1 94 ? -12.768 8.165 10.096 1.00 90.62 94 CYS A CA 1
ATOM 674 C C . CYS A 1 94 ? -12.206 7.174 11.130 1.00 90.62 94 CYS A C 1
ATOM 676 O O . CYS A 1 94 ? -12.949 6.383 11.714 1.00 90.62 94 CYS A O 1
ATOM 678 N N . GLY A 1 95 ? -10.886 7.193 11.343 1.00 91.44 95 GLY A N 1
ATOM 679 C CA . GLY A 1 95 ? -10.203 6.238 12.226 1.00 91.44 95 GLY A CA 1
ATOM 680 C C . GLY A 1 95 ? -10.119 4.809 11.668 1.00 91.44 95 GLY A C 1
ATOM 681 O O . GLY A 1 95 ? -9.871 3.860 12.420 1.00 91.44 95 GLY A O 1
ATOM 682 N N . GLU A 1 96 ? -10.317 4.637 10.362 1.00 94.62 96 GLU A N 1
ATOM 683 C CA . GLU A 1 96 ? -10.176 3.375 9.639 1.00 94.62 96 GLU A CA 1
ATOM 684 C C . GLU A 1 96 ? -9.163 3.512 8.497 1.00 94.62 96 GLU A C 1
ATOM 686 O O . GLU A 1 96 ? -9.107 4.513 7.794 1.00 94.62 96 GLU A O 1
ATOM 691 N N . ILE A 1 97 ? -8.381 2.467 8.264 1.00 96.00 97 ILE A N 1
ATOM 692 C CA . ILE A 1 97 ? -7.556 2.308 7.072 1.00 96.00 97 ILE A CA 1
ATOM 693 C C . ILE A 1 97 ? -8.434 1.691 5.990 1.00 96.00 97 ILE A C 1
ATOM 695 O O . ILE A 1 97 ? -8.836 0.526 6.091 1.00 96.00 97 ILE A O 1
ATOM 699 N N . ARG A 1 98 ? -8.757 2.479 4.965 1.00 96.38 98 ARG A N 1
ATOM 700 C CA . ARG A 1 98 ? -9.640 2.082 3.866 1.00 96.38 98 ARG A CA 1
ATOM 701 C C . ARG A 1 98 ? -8.840 1.779 2.604 1.00 96.38 98 ARG A C 1
ATOM 703 O O . ARG A 1 98 ? -8.050 2.627 2.189 1.00 96.38 98 ARG A O 1
ATOM 710 N N . PRO A 1 99 ? -9.034 0.613 1.964 1.00 96.31 99 PRO A N 1
ATOM 711 C CA . PRO A 1 99 ? -8.334 0.299 0.727 1.00 96.31 99 PRO A CA 1
ATOM 712 C C . PRO A 1 99 ? -8.845 1.195 -0.408 1.00 96.31 99 PRO A C 1
ATOM 714 O O . PRO A 1 99 ? -10.038 1.228 -0.703 1.00 96.31 99 PRO A O 1
ATOM 717 N N . VAL A 1 100 ? -7.925 1.904 -1.059 1.00 95.31 100 VAL A N 1
ATOM 718 C CA . VAL A 1 100 ? -8.176 2.667 -2.292 1.00 95.31 100 VAL A CA 1
ATOM 719 C C . VAL A 1 100 ? -7.902 1.779 -3.502 1.00 95.31 100 VAL A C 1
ATOM 721 O O . VAL A 1 100 ? -8.676 1.757 -4.460 1.00 95.31 100 VAL A O 1
ATOM 724 N N . ARG A 1 101 ? -6.806 1.013 -3.449 1.00 94.38 101 ARG A N 1
ATOM 725 C CA . ARG A 1 101 ? -6.433 0.052 -4.487 1.00 94.38 101 ARG A CA 1
ATOM 726 C C . ARG A 1 101 ? -5.718 -1.140 -3.868 1.00 94.38 101 ARG A C 1
ATOM 728 O O . ARG A 1 101 ? -4.671 -0.973 -3.259 1.00 94.38 101 ARG A O 1
ATOM 735 N N . VAL A 1 102 ? -6.259 -2.337 -4.069 1.00 94.38 102 VAL A N 1
ATOM 736 C CA . VAL A 1 102 ? -5.580 -3.588 -3.708 1.00 94.38 102 VAL A CA 1
ATOM 737 C C . VAL A 1 102 ? -4.548 -3.926 -4.779 1.00 94.38 102 VAL A C 1
ATOM 739 O O . VAL A 1 102 ? -4.817 -3.769 -5.975 1.00 94.38 102 VAL A O 1
ATOM 742 N N . LEU A 1 103 ? -3.369 -4.360 -4.343 1.00 90.81 103 LEU A N 1
ATOM 743 C CA . LEU A 1 103 ? -2.286 -4.807 -5.206 1.00 90.81 103 LEU A CA 1
ATOM 744 C C . LEU A 1 103 ? -2.342 -6.337 -5.303 1.00 90.81 103 LEU A C 1
ATOM 746 O O . LEU A 1 103 ? -2.331 -7.030 -4.289 1.00 90.81 103 LEU A O 1
ATOM 750 N N . ASN A 1 104 ? -2.431 -6.848 -6.531 1.00 84.38 104 ASN A N 1
ATOM 751 C CA . ASN A 1 104 ? -2.367 -8.277 -6.832 1.00 84.38 104 ASN A CA 1
ATOM 752 C C . ASN A 1 104 ? -0.974 -8.555 -7.395 1.00 84.38 104 ASN A C 1
ATOM 754 O O . ASN A 1 104 ? -0.759 -8.373 -8.595 1.00 84.38 104 ASN A O 1
ATOM 758 N N . LEU A 1 105 ? -0.041 -8.886 -6.506 1.00 80.44 105 LEU A N 1
ATOM 759 C CA . LEU A 1 105 ? 1.370 -9.124 -6.809 1.00 80.44 105 LEU A CA 1
ATOM 760 C C . LEU A 1 105 ? 1.713 -10.601 -6.633 1.00 80.44 105 LEU A C 1
ATOM 762 O O . LEU A 1 105 ? 1.142 -11.219 -5.704 1.00 80.44 105 LEU A O 1
#

Radius of gyration: 17.58 Å; chains: 1; bounding box: 33×24×56 Å

pLDDT: mean 86.97, std 8.35, range [60.41, 96.38]